Protein AF-A0A8S2ZYL0-F1 (afdb_monomer_lite)

pLDDT: mean 88.78, std 12.69, range [43.72, 97.44]

InterPro domains:
  IPR036850 Nucleoside diphosphate kinase-like domain superfamily [G3DSA:3.30.70.141] (1-44)
  IPR036850 Nucleoside diphosphate kinase-like domain superfamily [SSF54919] (7-44)

Secondary structure (DSSP, 8-state):
-HHHHH-TTSHHHHH--SSS--S----SSGGGHHHHHHHHHHHTT-----

Foldseek 3Di:
DVCCVPPCPDQQNPPADDPVRSPDDDDPDPVCVVVVVCCVCVVVVPPPPD

Radius of gyration: 14.59 Å; chains: 1; bounding box: 43×19×23 Å

Sequence (50 aa):
EIARHIRPRTLRAIYGKDKVKNAVHCTDLAEDTTLEVMKIFRCLNFYFLF

Organism: NCBI:txid392030

Structure (mmCIF, N/CA/C/O backbone):
data_AF-A0A8S2ZYL0-F1
#
_entry.id   AF-A0A8S2ZYL0-F1
#
loop_
_atom_site.group_PDB
_atom_site.id
_atom_site.type_symbol
_atom_site.label_atom_id
_atom_site.label_alt_id
_atom_site.label_comp_id
_atom_site.label_asym_id
_atom_site.label_entity_id
_atom_site.label_seq_id
_atom_site.pdbx_PDB_ins_code
_atom_site.Cartn_x
_atom_site.Cartn_y
_atom_site.Cartn_z
_atom_site.occupancy
_atom_site.B_iso_or_equiv
_atom_site.auth_seq_id
_atom_site.auth_comp_id
_atom_site.auth_asym_id
_atom_site.auth_atom_id
_atom_site.pdbx_PDB_model_num
ATOM 1 N N . GLU A 1 1 ? -14.112 2.077 1.203 1.00 73.69 1 GLU A N 1
ATOM 2 C CA . GLU A 1 1 ? -15.535 1.684 1.087 1.00 73.69 1 GLU A CA 1
ATOM 3 C C . GLU A 1 1 ? -15.860 0.962 -0.224 1.00 73.69 1 GLU A C 1
ATOM 5 O O . GLU A 1 1 ? -16.338 -0.164 -0.176 1.00 73.69 1 GLU A O 1
ATOM 10 N N . ILE A 1 2 ? -15.508 1.525 -1.386 1.00 89.94 2 ILE A N 1
ATOM 11 C CA . ILE A 1 2 ? -15.751 0.917 -2.714 1.00 89.94 2 ILE A CA 1
ATOM 12 C C . ILE A 1 2 ? -15.186 -0.514 -2.838 1.00 89.94 2 ILE A C 1
ATOM 14 O O . ILE A 1 2 ? -15.865 -1.416 -3.320 1.00 89.94 2 ILE A O 1
ATOM 18 N N . ALA A 1 3 ? -13.966 -0.754 -2.341 1.00 90.88 3 ALA A N 1
ATOM 19 C CA . ALA A 1 3 ? -13.306 -2.058 -2.448 1.00 90.88 3 ALA A CA 1
ATOM 20 C C . ALA A 1 3 ? -14.118 -3.216 -1.834 1.00 90.88 3 ALA A C 1
ATOM 22 O O . ALA A 1 3 ? -14.102 -4.314 -2.384 1.00 90.88 3 ALA A O 1
ATOM 23 N N . ARG A 1 4 ? -14.866 -2.970 -0.745 1.00 94.12 4 ARG A N 1
ATOM 24 C CA . ARG A 1 4 ? -15.695 -3.994 -0.081 1.00 94.12 4 ARG A CA 1
ATOM 25 C C . ARG A 1 4 ? -16.871 -4.446 -0.947 1.00 94.12 4 ARG A C 1
ATOM 27 O O . ARG A 1 4 ? -17.270 -5.596 -0.851 1.00 94.12 4 ARG A O 1
ATOM 34 N N . HIS A 1 5 ? -17.375 -3.563 -1.806 1.00 95.50 5 HIS A N 1
ATOM 35 C CA . HIS A 1 5 ? -18.509 -3.845 -2.681 1.00 95.50 5 HIS A CA 1
ATOM 36 C C . HIS A 1 5 ? -18.072 -4.497 -4.001 1.00 95.50 5 HIS A C 1
ATOM 38 O O . HIS A 1 5 ? -18.713 -5.434 -4.456 1.00 95.50 5 HIS A O 1
ATOM 44 N N . ILE A 1 6 ? -16.966 -4.039 -4.605 1.00 95.81 6 ILE A N 1
ATOM 45 C CA . ILE A 1 6 ? -16.522 -4.535 -5.924 1.00 95.81 6 ILE A CA 1
ATOM 46 C C . ILE A 1 6 ? -15.685 -5.816 -5.805 1.00 95.81 6 ILE A C 1
ATOM 48 O O . ILE A 1 6 ? -15.841 -6.744 -6.595 1.00 95.81 6 ILE A O 1
ATOM 52 N N . ARG A 1 7 ? -14.744 -5.866 -4.849 1.00 95.31 7 ARG A N 1
ATOM 53 C CA . ARG A 1 7 ? -13.797 -6.982 -4.676 1.00 95.31 7 ARG A CA 1
ATOM 54 C C . ARG A 1 7 ? -13.533 -7.236 -3.182 1.00 95.31 7 ARG A C 1
ATOM 56 O O . ARG A 1 7 ? -12.458 -6.881 -2.680 1.00 95.31 7 ARG A O 1
ATOM 63 N N . PRO A 1 8 ? -14.477 -7.878 -2.467 1.00 95.31 8 PRO A N 1
ATOM 64 C CA . PRO A 1 8 ? -14.464 -7.987 -1.002 1.00 95.31 8 PRO A CA 1
ATOM 65 C C . PRO A 1 8 ? -13.255 -8.734 -0.426 1.00 95.31 8 PRO A C 1
ATOM 67 O O . PRO A 1 8 ? -12.929 -8.558 0.741 1.00 95.31 8 PRO A O 1
ATOM 70 N N . ARG A 1 9 ? -12.566 -9.548 -1.235 1.00 97.31 9 ARG A N 1
ATOM 71 C CA . ARG A 1 9 ? -11.416 -10.365 -0.807 1.00 97.31 9 ARG A CA 1
ATOM 72 C C . ARG A 1 9 ? -10.051 -9.700 -1.038 1.00 97.31 9 ARG A C 1
ATOM 74 O O . ARG A 1 9 ? -9.025 -10.348 -0.880 1.00 97.31 9 ARG A O 1
ATOM 81 N N . THR A 1 10 ? -10.017 -8.431 -1.446 1.00 97.31 10 THR A N 1
ATOM 82 C CA . THR A 1 10 ? -8.756 -7.686 -1.619 1.00 97.31 10 THR A CA 1
ATOM 83 C C . THR A 1 10 ? -8.223 -7.170 -0.284 1.00 97.31 10 THR A C 1
ATOM 85 O O . THR A 1 10 ? -8.997 -6.895 0.632 1.00 97.31 10 THR A O 1
ATOM 88 N N . LEU A 1 11 ? -6.909 -6.937 -0.187 1.00 97.44 11 LEU A N 1
ATOM 89 C CA . LEU A 1 11 ? -6.292 -6.356 1.014 1.00 97.44 11 LEU A CA 1
ATOM 90 C C . LEU A 1 11 ? -6.925 -5.008 1.403 1.00 97.44 11 LEU A C 1
ATOM 92 O O . 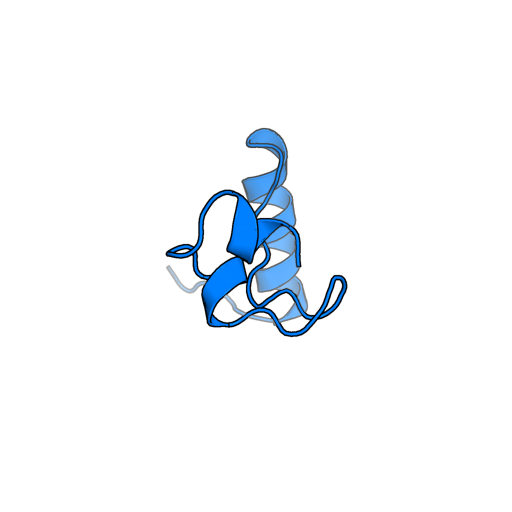LEU A 1 11 ? -7.232 -4.787 2.572 1.00 97.44 11 LEU A O 1
ATOM 96 N N . ARG A 1 12 ? -7.206 -4.135 0.423 1.00 96.94 12 ARG A N 1
ATOM 97 C CA . ARG A 1 12 ? -7.887 -2.848 0.664 1.00 96.94 12 ARG A CA 1
ATOM 98 C C . ARG A 1 12 ? -9.311 -3.024 1.212 1.00 96.94 12 ARG A C 1
ATOM 100 O O . ARG A 1 12 ? -9.776 -2.169 1.959 1.00 96.94 12 ARG A O 1
ATOM 107 N N . ALA A 1 13 ? -10.021 -4.092 0.837 1.00 97.00 13 ALA A N 1
ATOM 108 C CA . ALA A 1 13 ? -11.370 -4.370 1.335 1.00 97.00 13 ALA A CA 1
ATOM 109 C C . ALA A 1 13 ? -11.359 -4.920 2.769 1.00 97.00 13 ALA A C 1
ATOM 111 O O . ALA A 1 13 ? -12.156 -4.469 3.592 1.00 97.00 13 ALA A O 1
ATOM 112 N N . ILE A 1 14 ? -10.441 -5.850 3.050 1.00 97.44 14 ILE A N 1
ATOM 113 C CA . ILE A 1 14 ? -10.331 -6.550 4.336 1.00 97.44 14 ILE A CA 1
ATOM 114 C C . ILE A 1 14 ? -9.710 -5.644 5.409 1.00 97.44 14 ILE A C 1
ATOM 116 O O . ILE A 1 14 ? -10.213 -5.590 6.527 1.00 97.44 14 ILE A O 1
ATOM 120 N N . TYR A 1 15 ? -8.650 -4.903 5.070 1.00 97.19 15 TYR A N 1
ATOM 121 C CA . TYR A 1 15 ? -7.838 -4.160 6.045 1.00 97.19 15 TYR A CA 1
ATOM 122 C C . TYR A 1 15 ? -7.952 -2.632 5.932 1.00 97.19 15 TYR A C 1
ATOM 124 O O . TYR A 1 15 ? -7.492 -1.912 6.818 1.00 97.19 15 TYR A O 1
ATOM 132 N N . GLY A 1 16 ? -8.558 -2.100 4.865 1.00 95.94 16 GLY A N 1
ATOM 133 C CA . GLY A 1 16 ? -8.733 -0.657 4.692 1.00 95.94 16 GLY A CA 1
ATOM 134 C C . GLY A 1 16 ? -9.788 -0.082 5.642 1.00 95.94 16 GLY A C 1
ATOM 135 O O . GLY A 1 16 ? -10.917 -0.580 5.707 1.00 95.94 16 GLY A O 1
ATOM 136 N N . LYS A 1 17 ? -9.446 1.006 6.341 1.00 94.94 17 LYS A N 1
ATOM 137 C CA . LYS A 1 17 ? -10.342 1.709 7.271 1.00 94.94 17 LYS A CA 1
ATOM 138 C C . LYS A 1 17 ? -11.219 2.730 6.547 1.00 94.94 17 LYS A C 1
ATOM 140 O O . LYS A 1 17 ? -12.440 2.689 6.672 1.00 94.94 17 LYS A O 1
ATOM 145 N N . ASP A 1 18 ? -10.596 3.602 5.762 1.00 93.81 18 ASP A N 1
ATOM 146 C CA . ASP A 1 18 ? -11.239 4.700 5.035 1.00 93.81 18 ASP A CA 1
ATOM 147 C C . ASP A 1 18 ? -10.492 4.987 3.713 1.00 93.81 18 ASP A C 1
ATOM 149 O O . ASP A 1 18 ? -9.662 4.185 3.277 1.00 93.81 18 ASP A O 1
ATOM 153 N N . LYS A 1 19 ? -10.830 6.086 3.021 1.00 91.81 19 LYS A N 1
ATOM 154 C CA . LYS A 1 19 ? -10.209 6.446 1.733 1.00 91.81 19 LYS A CA 1
ATOM 155 C C . LYS A 1 19 ? -8.711 6.749 1.869 1.00 91.81 19 LYS A C 1
ATOM 157 O O . LYS A 1 19 ? -7.958 6.425 0.956 1.00 91.81 19 LYS A O 1
ATOM 162 N N . VAL A 1 20 ? -8.296 7.357 2.979 1.00 94.81 20 VAL A N 1
ATOM 163 C CA . VAL A 1 20 ? -6.903 7.750 3.240 1.00 94.81 20 VAL A CA 1
ATOM 164 C C . VAL A 1 20 ? -6.127 6.566 3.823 1.00 94.81 20 VAL A C 1
ATOM 166 O O . VAL A 1 20 ? -5.030 6.252 3.375 1.00 94.81 20 VAL A O 1
ATOM 169 N N . LYS A 1 21 ? -6.718 5.848 4.781 1.00 95.56 21 LYS A N 1
ATOM 170 C CA . LYS A 1 21 ? -6.148 4.663 5.437 1.00 95.56 21 LYS A CA 1
ATOM 171 C C . LYS A 1 21 ? -6.595 3.391 4.720 1.00 95.56 21 LYS A C 1
ATOM 173 O O . LYS A 1 21 ? -7.381 2.602 5.246 1.00 95.56 21 LYS A O 1
ATOM 178 N N . ASN A 1 22 ? -6.092 3.200 3.504 1.00 95.00 22 ASN A N 1
ATOM 179 C CA . ASN A 1 22 ? -6.509 2.138 2.581 1.00 95.00 22 ASN A CA 1
ATOM 180 C C . ASN A 1 22 ? -5.723 0.811 2.711 1.00 95.00 22 ASN A C 1
ATOM 182 O O . ASN A 1 22 ? -5.913 -0.081 1.886 1.00 95.00 22 ASN A O 1
ATOM 186 N N . ALA A 1 23 ? -4.877 0.679 3.738 1.00 96.69 23 ALA A N 1
ATOM 187 C CA . ALA A 1 23 ? -4.009 -0.461 4.068 1.00 96.69 23 ALA A CA 1
ATOM 188 C C . ALA A 1 23 ? -2.829 -0.741 3.125 1.00 96.69 23 ALA A C 1
ATOM 190 O O . ALA A 1 23 ? -1.786 -1.175 3.601 1.00 96.69 23 ALA A O 1
ATOM 191 N N . VAL A 1 24 ? -2.967 -0.517 1.818 1.00 95.62 24 VAL A N 1
ATOM 192 C CA . VAL A 1 24 ? -1.894 -0.791 0.850 1.00 95.62 24 VAL A CA 1
ATOM 193 C C . VAL A 1 24 ? -1.907 0.218 -0.294 1.00 95.62 24 VAL A C 1
ATOM 195 O O . VAL A 1 24 ? -2.939 0.456 -0.938 1.00 95.62 24 VAL A O 1
ATOM 198 N N . HIS A 1 25 ? -0.719 0.748 -0.575 1.00 94.12 25 HIS A N 1
ATOM 199 C CA . HIS A 1 25 ? -0.402 1.531 -1.759 1.00 94.12 25 HIS A CA 1
ATOM 200 C C . HIS A 1 25 ? 0.331 0.654 -2.782 1.00 94.12 25 HIS A C 1
ATOM 202 O O . HIS A 1 25 ? 1.095 -0.237 -2.414 1.00 94.12 25 HIS A O 1
ATOM 208 N N . CYS A 1 26 ? 0.064 0.897 -4.058 1.00 93.81 26 CYS A N 1
ATOM 209 C CA . CYS A 1 26 ? 0.724 0.258 -5.187 1.00 93.81 26 CYS A CA 1
ATOM 210 C C . CYS A 1 26 ? 0.984 1.355 -6.216 1.00 93.81 26 CYS A C 1
ATOM 212 O O . CYS A 1 26 ? 0.179 2.285 -6.288 1.00 93.81 26 CYS A O 1
ATOM 214 N N . THR A 1 27 ? 2.057 1.218 -6.991 1.00 95.75 27 THR A N 1
ATOM 215 C CA . THR A 1 27 ? 2.305 2.115 -8.119 1.00 95.75 27 THR A CA 1
ATOM 216 C C . THR A 1 27 ? 1.209 1.927 -9.165 1.00 95.75 27 THR A C 1
ATOM 218 O O . THR A 1 27 ? 0.782 0.795 -9.423 1.00 95.75 27 THR A O 1
ATOM 221 N N . ASP A 1 28 ? 0.736 3.028 -9.738 1.00 93.31 28 ASP A N 1
ATOM 222 C CA . ASP A 1 28 ? -0.344 3.000 -10.726 1.00 93.31 28 ASP A CA 1
ATOM 223 C C . ASP A 1 28 ? 0.201 2.915 -12.168 1.00 93.31 28 ASP A C 1
ATOM 225 O O . ASP A 1 28 ? -0.518 2.466 -13.062 1.00 93.31 28 ASP A O 1
ATOM 229 N N . LEU A 1 29 ? 1.472 3.289 -12.389 1.00 96.12 29 LEU A N 1
AT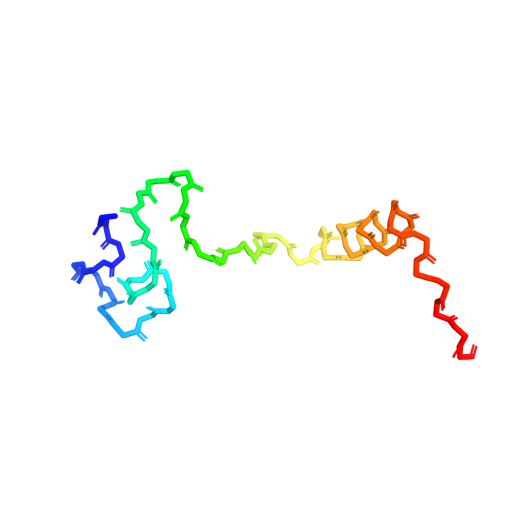OM 230 C CA . LEU A 1 29 ? 2.159 3.270 -13.686 1.00 96.12 29 LEU A CA 1
ATOM 231 C C . LEU A 1 29 ? 3.439 2.432 -13.621 1.00 96.12 29 LEU A C 1
ATOM 233 O O . LEU A 1 29 ? 4.250 2.567 -12.706 1.00 96.12 29 LEU A O 1
ATOM 237 N N . ALA A 1 30 ? 3.646 1.567 -14.616 1.00 92.94 30 ALA A N 1
ATOM 238 C CA . ALA A 1 30 ? 4.794 0.662 -14.632 1.00 92.94 30 ALA A CA 1
ATOM 239 C C . ALA A 1 30 ? 6.122 1.431 -14.708 1.00 92.94 30 ALA A C 1
ATOM 241 O O . ALA A 1 30 ? 7.098 1.044 -14.061 1.00 92.94 30 ALA A O 1
ATOM 242 N N . GLU A 1 31 ? 6.135 2.543 -15.443 1.00 96.00 31 GLU A N 1
ATOM 243 C CA . GLU A 1 31 ? 7.297 3.410 -15.640 1.00 96.00 31 GLU A CA 1
ATOM 244 C C . GLU A 1 31 ? 7.744 4.082 -14.330 1.00 96.00 31 GLU A C 1
ATOM 246 O O . GLU A 1 31 ? 8.938 4.321 -14.131 1.00 96.00 31 GLU A O 1
ATOM 251 N N . ASP A 1 32 ? 6.807 4.316 -13.405 1.00 95.69 32 ASP A N 1
ATOM 252 C CA . ASP A 1 32 ? 7.063 4.984 -12.126 1.00 95.69 32 ASP A CA 1
ATOM 253 C C . ASP A 1 32 ? 7.642 4.046 -11.060 1.00 95.69 32 ASP A C 1
ATOM 255 O O . ASP A 1 32 ? 8.268 4.514 -10.103 1.00 95.69 32 ASP A O 1
ATOM 259 N N . THR A 1 33 ? 7.523 2.725 -11.250 1.00 94.31 33 THR A N 1
ATOM 260 C CA . THR A 1 33 ? 7.977 1.706 -10.288 1.00 94.31 33 THR A CA 1
ATOM 261 C C . THR A 1 33 ? 9.404 1.969 -9.810 1.00 94.31 33 THR A C 1
ATOM 263 O O . THR A 1 33 ? 9.661 2.066 -8.610 1.00 94.31 33 THR A O 1
ATOM 266 N N . THR A 1 34 ? 10.348 2.114 -10.745 1.00 94.12 34 THR A N 1
ATOM 267 C CA . THR A 1 34 ? 11.774 2.289 -10.428 1.00 94.12 34 THR A CA 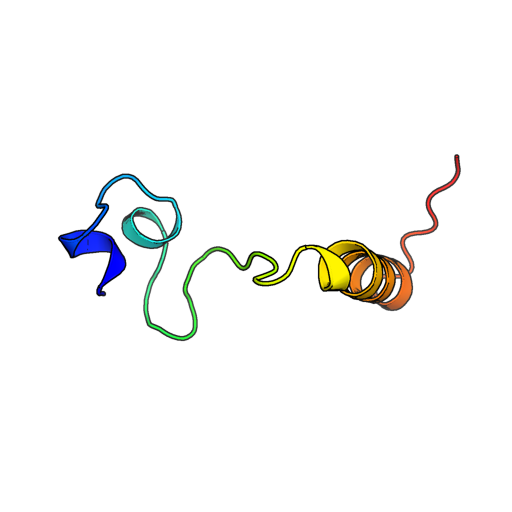1
ATOM 268 C C . THR A 1 34 ? 12.013 3.567 -9.632 1.00 94.12 34 THR A C 1
ATOM 270 O O . THR A 1 34 ? 12.801 3.574 -8.684 1.00 94.12 34 THR A O 1
ATOM 273 N N . LEU A 1 35 ? 11.319 4.647 -9.993 1.00 93.44 35 LEU A N 1
ATOM 274 C CA . LEU A 1 35 ? 11.464 5.944 -9.348 1.00 93.44 35 LEU A CA 1
ATOM 275 C C . LEU A 1 35 ? 10.907 5.925 -7.919 1.00 93.44 35 LEU A C 1
ATOM 277 O O . LEU A 1 35 ? 11.571 6.410 -7.003 1.00 93.44 35 LEU A O 1
ATOM 281 N N . GLU A 1 36 ? 9.711 5.375 -7.713 1.00 94.06 36 GLU A N 1
ATOM 282 C CA . GLU A 1 36 ? 9.077 5.282 -6.393 1.00 94.06 36 GLU A CA 1
ATOM 283 C C . GLU A 1 36 ? 9.858 4.371 -5.449 1.00 94.06 36 GLU A C 1
ATOM 285 O O . GLU A 1 36 ? 10.160 4.760 -4.319 1.00 94.06 36 GLU A O 1
ATOM 290 N N . VAL A 1 37 ? 10.266 3.198 -5.938 1.00 91.88 37 VAL A N 1
ATOM 291 C CA . VAL A 1 37 ? 11.115 2.256 -5.203 1.00 91.88 37 VAL A CA 1
ATOM 292 C C . VAL A 1 37 ? 12.413 2.942 -4.785 1.00 91.88 37 VAL A C 1
ATOM 294 O O . VAL A 1 37 ? 12.759 2.958 -3.603 1.00 91.88 37 VAL A O 1
ATOM 297 N N . MET A 1 38 ? 13.110 3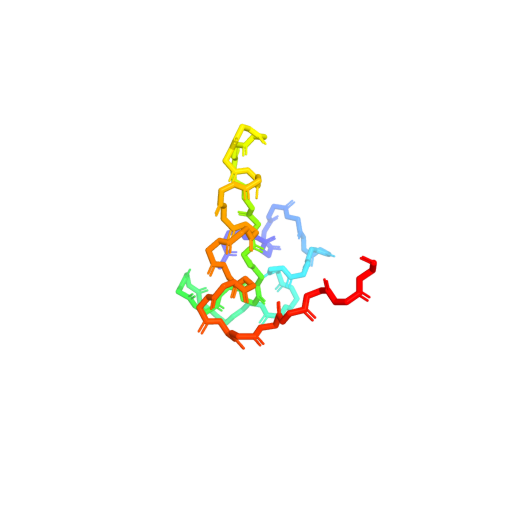.589 -5.723 1.00 91.06 38 MET A N 1
ATOM 298 C CA . MET A 1 38 ? 14.370 4.267 -5.427 1.00 91.06 38 MET A CA 1
ATOM 299 C C . MET A 1 38 ? 14.196 5.412 -4.422 1.00 91.06 38 MET A C 1
ATOM 301 O O . MET A 1 38 ? 15.040 5.567 -3.539 1.00 91.06 38 MET A O 1
ATOM 305 N N . LYS A 1 39 ? 13.106 6.189 -4.506 1.00 88.00 39 LYS A N 1
ATOM 306 C CA . LYS A 1 39 ? 12.774 7.225 -3.512 1.00 88.00 39 LYS A CA 1
ATOM 307 C C . LYS A 1 39 ? 12.597 6.621 -2.120 1.00 88.00 39 LYS A C 1
ATOM 309 O O . LYS A 1 39 ? 13.211 7.114 -1.181 1.00 88.00 39 LYS A O 1
ATOM 314 N N . ILE A 1 40 ? 11.817 5.547 -1.988 1.00 89.12 40 ILE A N 1
ATOM 315 C CA . ILE A 1 40 ? 11.560 4.889 -0.699 1.00 89.12 40 ILE A CA 1
ATOM 316 C C . ILE A 1 40 ? 12.868 4.371 -0.087 1.00 89.12 40 ILE A C 1
ATOM 318 O O . ILE A 1 40 ? 13.190 4.715 1.050 1.00 89.12 40 ILE A O 1
ATOM 322 N N . PHE A 1 41 ? 13.654 3.598 -0.840 1.00 87.62 41 PHE A N 1
ATOM 323 C CA . PHE A 1 41 ? 14.887 2.997 -0.320 1.00 87.62 41 PHE A CA 1
ATOM 324 C C . PHE A 1 41 ? 15.972 4.038 -0.006 1.00 87.62 41 PHE A C 1
ATOM 326 O O . PHE A 1 41 ? 16.651 3.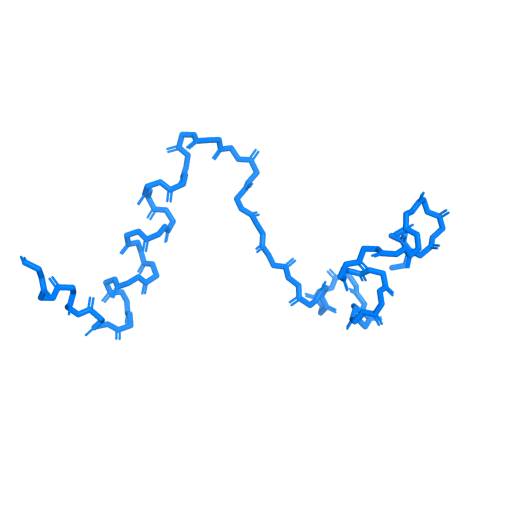917 1.014 1.00 87.62 41 PHE A O 1
ATOM 333 N N . ARG A 1 42 ? 16.095 5.108 -0.807 1.00 84.75 42 ARG A N 1
ATOM 334 C CA . ARG A 1 42 ? 17.030 6.211 -0.519 1.00 84.75 42 ARG A CA 1
ATOM 335 C C . ARG A 1 42 ? 16.599 7.043 0.686 1.00 84.75 42 ARG A C 1
ATOM 337 O O . ARG A 1 42 ? 17.429 7.318 1.545 1.00 84.75 42 ARG A O 1
ATOM 344 N N . CYS A 1 43 ? 15.324 7.430 0.777 1.00 78.19 43 CYS A N 1
ATOM 345 C CA . CYS A 1 43 ? 14.820 8.218 1.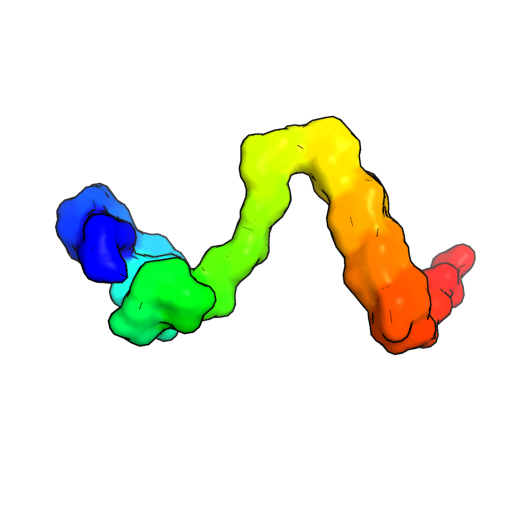908 1.00 78.19 43 CYS A CA 1
ATOM 346 C C . CYS A 1 43 ? 14.946 7.470 3.239 1.00 78.19 43 CYS A C 1
ATOM 348 O O . CYS A 1 43 ? 15.185 8.090 4.271 1.00 78.19 43 CYS A O 1
ATOM 350 N N . LEU A 1 44 ? 14.813 6.145 3.217 1.00 79.31 44 LEU A N 1
ATOM 351 C CA . LEU A 1 44 ? 14.916 5.304 4.405 1.00 79.31 44 LEU A CA 1
ATOM 352 C C . LEU A 1 44 ? 16.354 4.821 4.690 1.00 79.31 44 LEU A C 1
ATOM 354 O O . LEU A 1 44 ? 16.537 4.004 5.586 1.00 79.31 44 LEU A O 1
ATOM 358 N N . ASN A 1 45 ? 17.371 5.327 3.969 1.00 72.00 45 ASN A N 1
ATOM 359 C CA . ASN A 1 45 ? 18.780 4.901 4.067 1.00 72.00 45 ASN A CA 1
ATOM 360 C C . ASN A 1 45 ? 18.968 3.373 4.027 1.00 72.00 45 ASN A C 1
ATOM 362 O O . ASN A 1 45 ? 19.893 2.824 4.628 1.00 72.00 45 ASN A O 1
ATOM 366 N N . PHE A 1 46 ? 18.103 2.670 3.302 1.00 67.62 46 PHE A N 1
ATOM 367 C CA . PHE A 1 46 ? 18.307 1.258 3.031 1.00 67.62 46 PHE A CA 1
ATOM 368 C C . PHE A 1 46 ? 19.337 1.148 1.909 1.00 67.62 46 PHE A C 1
ATOM 370 O O . PHE A 1 46 ? 19.009 1.201 0.723 1.00 67.62 46 PHE A O 1
ATOM 377 N N . TYR A 1 47 ? 20.606 1.022 2.289 1.00 59.34 47 TYR A N 1
ATOM 378 C CA . TYR A 1 47 ? 21.649 0.608 1.363 1.00 59.34 47 TYR A CA 1
ATOM 379 C C . TYR A 1 47 ? 21.409 -0.863 1.030 1.00 59.34 47 TYR A C 1
ATOM 381 O O . TYR A 1 47 ? 21.614 -1.741 1.867 1.00 59.34 47 TYR A O 1
ATOM 389 N N . PHE A 1 48 ? 20.952 -1.136 -0.191 1.00 57.59 48 PHE A N 1
ATOM 390 C CA . PHE A 1 48 ? 21.049 -2.475 -0.753 1.00 57.59 48 PHE A CA 1
ATOM 391 C C . PHE A 1 48 ? 22.537 -2.774 -0.970 1.00 57.59 48 PHE A C 1
ATOM 393 O O . PHE A 1 48 ? 23.114 -2.388 -1.982 1.00 57.59 48 PHE A O 1
ATOM 400 N N . LEU A 1 49 ? 23.166 -3.407 0.022 1.00 49.81 49 LEU A N 1
ATOM 401 C CA . LEU A 1 49 ? 24.391 -4.173 -0.172 1.00 49.81 49 LEU A CA 1
ATOM 402 C C . LEU A 1 49 ? 24.009 -5.432 -0.959 1.00 49.81 49 LEU A C 1
ATOM 404 O O . LEU A 1 49 ? 23.578 -6.423 -0.373 1.00 49.81 49 LEU A O 1
ATOM 408 N N . PHE A 1 50 ? 24.120 -5.354 -2.280 1.00 43.72 50 PHE A N 1
ATOM 409 C CA . PHE A 1 50 ? 24.342 -6.507 -3.146 1.00 43.72 50 PHE A CA 1
ATOM 410 C C . PHE A 1 50 ? 25.608 -6.246 -3.952 1.00 43.72 50 PHE A C 1
ATOM 412 O O . PHE A 1 50 ? 25.755 -5.101 -4.440 1.00 43.72 50 PHE A O 1
#